Protein AF-A0A0N5BVF3-F1 (afdb_monomer)

Solvent-accessible surface area (backbone atoms only — not comparable to full-atom values): 4866 Å² total; per-residue (Å²): 131,48,71,68,40,26,51,53,12,27,56,49,5,42,50,30,33,75,66,71,45,90,69,85,74,83,66,72,92,42,51,51,50,38,33,36,13,66,81,68,74,59,80,71,60,61,57,85,63,66,78,59,76,65,53,75,70,33,92,62,52,75,42,62,12,61,14,68,22,70,45,100,74,28,32,22,36,18,36,31,34,34,60,75,83,130

Organism: Strongyloides papillosus (NCBI:txid174720)

pLDDT: mean 77.49, std 12.79, range [46.06, 92.56]

Structure (mmCIF, N/CA/C/O backbone):
data_AF-A0A0N5BVF3-F1
#
_entry.id   AF-A0A0N5BVF3-F1
#
loop_
_atom_site.group_PDB
_atom_site.id
_atom_site.type_symbol
_atom_site.label_atom_id
_atom_site.label_alt_id
_atom_site.label_comp_id
_atom_site.label_asym_id
_atom_site.label_entity_id
_atom_site.label_seq_id
_atom_site.pdbx_PDB_ins_code
_atom_site.Cartn_x
_atom_site.Cartn_y
_atom_site.Cartn_z
_atom_site.occupancy
_atom_site.B_iso_or_equiv
_atom_site.auth_seq_id
_atom_site.auth_comp_id
_atom_site.auth_asym_id
_atom_site.auth_atom_id
_atom_site.pdbx_PDB_model_num
ATOM 1 N N . MET A 1 1 ? -13.621 6.053 7.344 1.00 53.56 1 MET A N 1
ATOM 2 C CA . MET A 1 1 ? -12.390 6.214 6.534 1.00 53.56 1 MET A CA 1
ATOM 3 C C . MET A 1 1 ? -11.573 7.341 7.161 1.00 53.56 1 MET A C 1
ATOM 5 O O . MET A 1 1 ? -12.176 8.366 7.442 1.00 53.56 1 MET A O 1
ATOM 9 N N . SER A 1 2 ? -10.279 7.159 7.467 1.00 70.62 2 SER A N 1
ATOM 10 C CA . SER A 1 2 ? -9.451 8.213 8.097 1.00 70.62 2 SER A CA 1
ATOM 11 C C . SER A 1 2 ? -8.651 8.970 7.029 1.00 70.62 2 SER A C 1
ATOM 13 O O . SER A 1 2 ? -7.750 8.372 6.432 1.00 70.62 2 SER A O 1
ATOM 15 N N . PRO A 1 3 ? -8.930 10.265 6.776 1.00 80.81 3 PRO A N 1
ATOM 16 C CA . PRO A 1 3 ? -8.199 11.053 5.781 1.00 80.81 3 PRO A CA 1
ATOM 17 C C . PRO A 1 3 ? -6.695 11.111 6.067 1.00 80.81 3 PRO A C 1
ATOM 19 O O . PRO A 1 3 ? -5.889 11.033 5.144 1.00 80.81 3 PRO A O 1
ATOM 22 N N . LYS A 1 4 ? -6.312 11.158 7.351 1.00 85.31 4 LYS A N 1
ATOM 23 C CA . LYS A 1 4 ? -4.908 11.154 7.785 1.00 85.31 4 LYS A CA 1
ATOM 24 C C . LYS A 1 4 ? -4.179 9.887 7.330 1.00 85.31 4 LYS A C 1
ATOM 26 O O . LYS A 1 4 ? -3.076 9.975 6.804 1.00 85.31 4 LYS A O 1
ATOM 31 N N . LEU A 1 5 ? -4.811 8.719 7.469 1.00 85.69 5 LEU A N 1
ATOM 32 C CA . LEU A 1 5 ? -4.187 7.445 7.101 1.00 85.69 5 LEU A CA 1
ATOM 33 C C . LEU A 1 5 ? -4.023 7.294 5.584 1.00 85.69 5 LEU A C 1
ATOM 35 O O . LEU A 1 5 ? -3.026 6.737 5.134 1.00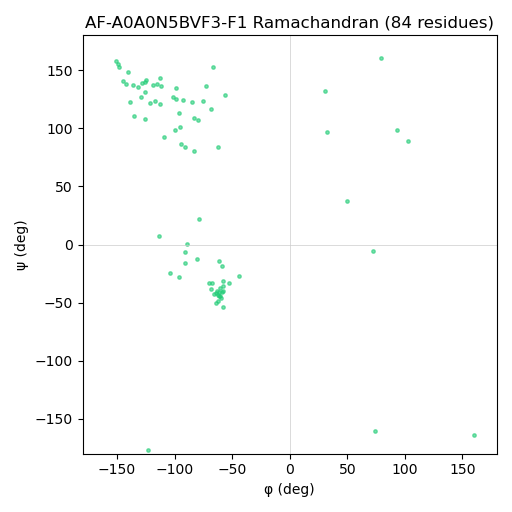 85.69 5 LEU A O 1
ATOM 39 N N . ASN A 1 6 ? -4.956 7.841 4.799 1.00 88.56 6 ASN A N 1
ATOM 40 C CA . ASN A 1 6 ? -4.817 7.907 3.342 1.00 88.56 6 ASN A CA 1
ATOM 41 C C . ASN A 1 6 ? -3.626 8.780 2.926 1.00 88.56 6 ASN A C 1
ATOM 43 O O . ASN A 1 6 ? -2.878 8.395 2.032 1.00 88.56 6 ASN A O 1
ATOM 47 N N . VAL A 1 7 ? -3.418 9.924 3.589 1.00 90.19 7 VAL A N 1
ATOM 48 C CA . VAL A 1 7 ? -2.255 10.787 3.324 1.00 90.19 7 VAL A CA 1
ATOM 49 C C . VAL A 1 7 ? -0.956 10.049 3.647 1.00 90.19 7 VAL A C 1
ATOM 51 O O . VAL A 1 7 ? -0.078 9.981 2.793 1.00 90.19 7 VAL A O 1
ATOM 54 N N . VAL A 1 8 ? -0.863 9.409 4.818 1.00 89.19 8 VAL A N 1
ATOM 55 C CA . VAL A 1 8 ? 0.328 8.630 5.211 1.00 89.19 8 VAL A CA 1
ATOM 56 C C . VAL A 1 8 ? 0.602 7.490 4.225 1.00 89.19 8 VAL A C 1
ATOM 58 O O . VAL A 1 8 ? 1.738 7.304 3.786 1.00 89.19 8 VAL A O 1
ATOM 61 N N . ALA A 1 9 ? -0.431 6.739 3.837 1.00 90.12 9 ALA A N 1
ATOM 62 C CA . ALA A 1 9 ? -0.302 5.661 2.864 1.00 90.12 9 ALA A CA 1
ATOM 63 C C . ALA A 1 9 ? 0.144 6.186 1.487 1.00 90.12 9 ALA A C 1
ATOM 65 O O . ALA A 1 9 ? 0.996 5.575 0.839 1.00 90.12 9 ALA A O 1
ATOM 66 N N . LYS A 1 10 ? -0.375 7.338 1.043 1.00 92.31 10 LYS A N 1
ATOM 67 C CA . LYS A 1 10 ? 0.024 7.972 -0.220 1.00 92.31 10 LYS A CA 1
ATOM 68 C C . LYS A 1 10 ? 1.489 8.411 -0.202 1.00 92.31 10 LYS A C 1
ATOM 70 O O . LYS A 1 10 ? 2.233 8.022 -1.097 1.00 92.31 10 LYS A O 1
ATOM 75 N N . THR A 1 11 ? 1.926 9.129 0.832 1.00 91.44 11 THR A N 1
ATOM 76 C CA . THR A 1 11 ? 3.327 9.565 0.978 1.00 91.44 11 THR A CA 1
ATOM 77 C C . THR A 1 11 ? 4.291 8.376 1.038 1.00 91.44 11 THR A C 1
ATOM 79 O O . THR A 1 11 ? 5.373 8.402 0.444 1.00 91.44 11 THR A O 1
ATOM 82 N N . CYS A 1 12 ? 3.884 7.289 1.700 1.00 90.06 12 CYS A N 1
ATOM 83 C CA . CYS A 1 12 ? 4.607 6.021 1.679 1.00 90.06 12 CYS A CA 1
ATOM 84 C C . CYS A 1 12 ? 4.764 5.496 0.241 1.00 90.06 12 CYS A C 1
ATOM 86 O O . CYS A 1 12 ? 5.891 5.278 -0.205 1.00 90.06 12 CYS A O 1
ATOM 88 N N . ALA A 1 13 ? 3.668 5.365 -0.516 1.00 90.31 13 ALA A N 1
ATOM 89 C CA . ALA A 1 13 ? 3.711 4.886 -1.899 1.00 90.31 13 ALA A CA 1
ATOM 90 C C . ALA A 1 13 ? 4.589 5.769 -2.805 1.00 90.31 13 ALA A C 1
ATOM 92 O O . ALA A 1 13 ? 5.374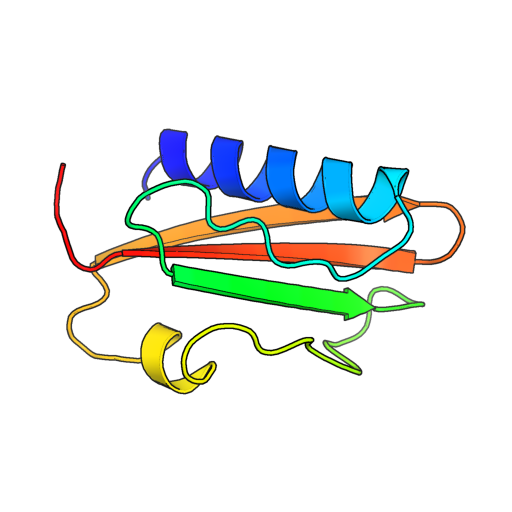 5.247 -3.595 1.00 90.31 13 ALA A O 1
ATOM 93 N N . GLU A 1 14 ? 4.513 7.092 -2.657 1.00 92.56 14 GLU A N 1
ATOM 94 C CA . GLU A 1 14 ? 5.362 8.050 -3.379 1.00 92.56 14 GLU A CA 1
ATOM 95 C C . GLU A 1 14 ? 6.844 7.852 -3.061 1.00 92.56 14 GLU A C 1
ATOM 97 O O . GLU A 1 14 ? 7.679 7.851 -3.964 1.00 92.56 14 GLU A O 1
ATOM 102 N N . THR A 1 15 ? 7.183 7.598 -1.797 1.00 90.31 15 THR A N 1
ATOM 103 C CA . THR A 1 15 ? 8.576 7.355 -1.412 1.00 90.31 15 THR A CA 1
ATOM 104 C C . THR A 1 15 ? 9.101 6.028 -1.964 1.00 90.31 15 THR A C 1
ATOM 106 O O . THR A 1 15 ? 10.255 5.956 -2.395 1.00 90.31 15 THR A O 1
ATOM 109 N N . LEU A 1 16 ? 8.268 4.980 -1.987 1.00 88.75 16 LEU A N 1
ATOM 110 C CA . LEU A 1 16 ? 8.613 3.696 -2.607 1.00 88.75 16 LEU A CA 1
ATOM 111 C C . LEU A 1 16 ? 8.872 3.862 -4.110 1.00 88.75 16 LEU A C 1
ATOM 113 O O . LEU A 1 16 ? 9.869 3.348 -4.620 1.00 88.75 16 LEU A O 1
ATOM 117 N N . ALA A 1 17 ? 8.013 4.625 -4.793 1.00 90.31 17 ALA A N 1
ATOM 118 C CA . ALA A 1 17 ? 8.138 4.923 -6.214 1.00 90.31 17 ALA A CA 1
ATOM 119 C C . ALA A 1 17 ? 9.386 5.763 -6.520 1.00 90.31 17 ALA A C 1
ATOM 121 O O . ALA A 1 17 ? 10.118 5.444 -7.458 1.00 90.31 17 ALA A O 1
ATOM 122 N N . TYR A 1 18 ? 9.672 6.780 -5.702 1.00 90.12 18 TYR A N 1
ATOM 123 C CA . TYR A 1 18 ? 10.868 7.615 -5.831 1.00 90.12 18 TYR A CA 1
ATOM 124 C C . TYR A 1 18 ? 12.158 6.805 -5.653 1.00 90.12 18 TYR A C 1
ATOM 126 O O . TYR A 1 18 ? 13.097 6.940 -6.431 1.00 90.12 18 TYR A O 1
ATOM 134 N N . ARG A 1 19 ? 12.201 5.916 -4.653 1.00 88.62 19 ARG A N 1
ATOM 135 C CA . ARG A 1 19 ? 13.371 5.060 -4.388 1.00 88.62 19 ARG A CA 1
ATOM 136 C C . ARG A 1 19 ? 13.452 3.839 -5.300 1.00 88.62 19 ARG A C 1
ATOM 138 O O . ARG A 1 19 ? 14.474 3.156 -5.290 1.00 88.62 19 ARG A O 1
ATOM 145 N N . ASN A 1 20 ? 12.375 3.539 -6.025 1.00 86.56 20 ASN A N 1
ATOM 146 C CA . ASN A 1 20 ? 12.184 2.316 -6.797 1.00 86.56 20 ASN A CA 1
ATOM 147 C C . ASN A 1 20 ? 12.488 1.038 -5.988 1.00 86.56 20 ASN A C 1
ATOM 149 O O . ASN A 1 20 ? 13.096 0.093 -6.490 1.00 86.56 20 ASN A O 1
ATOM 153 N N . LYS A 1 21 ? 12.127 1.027 -4.699 1.00 83.44 21 LYS A N 1
ATOM 154 C CA . LYS A 1 21 ? 12.423 -0.074 -3.771 1.00 83.44 21 LYS A CA 1
ATOM 155 C C . LYS A 1 21 ? 11.260 -0.304 -2.818 1.00 83.44 21 LYS A C 1
ATOM 157 O O . LYS A 1 21 ? 10.710 0.646 -2.267 1.00 83.44 21 LYS A O 1
ATOM 162 N N . LEU A 1 22 ? 10.946 -1.574 -2.569 1.00 80.62 22 LEU A N 1
ATOM 163 C CA . LEU A 1 22 ? 9.982 -1.999 -1.556 1.00 80.62 22 LEU A CA 1
ATOM 164 C C . LEU A 1 22 ? 10.646 -2.053 -0.176 1.00 80.62 22 LEU A C 1
ATOM 166 O O . LEU A 1 22 ? 11.0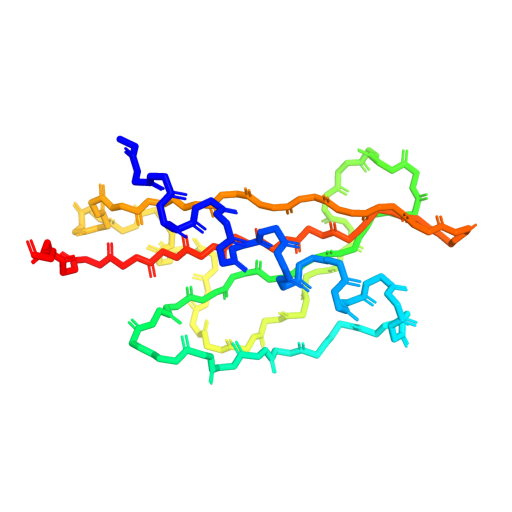60 -3.113 0.286 1.00 80.62 22 LEU A O 1
ATOM 170 N N . ILE A 1 23 ? 10.782 -0.892 0.463 1.00 79.56 23 ILE A N 1
ATOM 171 C CA . ILE A 1 23 ? 11.340 -0.772 1.813 1.00 79.56 23 ILE A CA 1
ATOM 172 C C . ILE A 1 23 ? 10.232 -0.332 2.757 1.00 79.56 23 ILE A C 1
ATOM 174 O O . ILE A 1 23 ? 9.647 0.734 2.576 1.00 79.56 23 ILE A O 1
ATOM 178 N N . SER A 1 24 ? 9.981 -1.157 3.770 1.00 71.00 24 SER A N 1
ATOM 179 C CA . SER A 1 24 ? 9.068 -0.843 4.863 1.00 71.00 24 SER A CA 1
ATOM 180 C C . SER A 1 24 ? 9.489 0.458 5.545 1.00 71.00 24 SER A C 1
ATOM 182 O O . SER A 1 24 ? 10.647 0.629 5.931 1.00 71.00 24 SER A O 1
ATOM 184 N N . GLN A 1 25 ? 8.540 1.378 5.683 1.00 68.00 25 GLN A N 1
ATOM 185 C CA . GLN A 1 25 ? 8.689 2.550 6.525 1.00 68.00 25 GLN A CA 1
ATOM 186 C C . GLN A 1 25 ? 7.778 2.352 7.723 1.00 68.00 25 GLN A C 1
ATOM 188 O O . GLN A 1 25 ? 6.601 2.730 7.700 1.00 68.00 25 GLN A O 1
ATOM 193 N N . LYS A 1 26 ? 8.339 1.783 8.795 1.00 65.25 26 LYS A N 1
ATOM 194 C CA . LYS A 1 26 ? 7.721 1.827 10.123 1.00 65.25 26 LYS A CA 1
ATOM 195 C C . LYS A 1 26 ? 7.627 3.285 10.582 1.00 65.25 26 LYS A C 1
ATOM 197 O O . LYS A 1 26 ? 8.506 3.806 11.256 1.00 65.25 26 LYS A O 1
ATOM 202 N N . MET A 1 27 ? 6.570 3.952 10.141 1.00 62.78 27 MET A N 1
ATOM 203 C CA . MET A 1 27 ? 6.156 5.281 10.567 1.00 62.78 27 MET A CA 1
ATOM 204 C C . MET A 1 27 ? 5.037 5.096 11.594 1.00 62.78 27 MET A C 1
ATOM 206 O O . MET A 1 27 ? 3.888 4.874 11.211 1.00 62.78 27 MET A O 1
ATOM 210 N N . GLY A 1 28 ? 5.395 5.173 12.878 1.00 63.38 28 GLY A N 1
ATOM 211 C CA . GLY A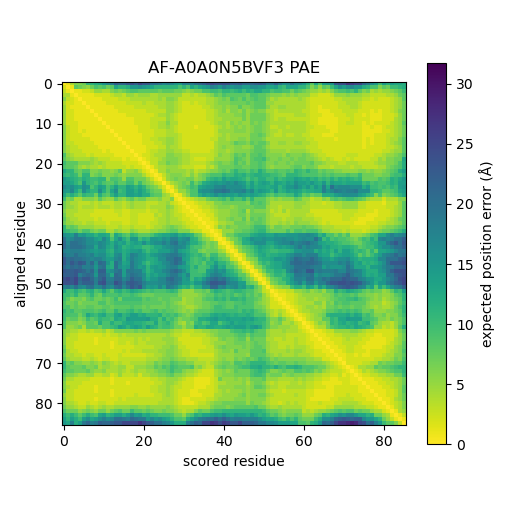 1 28 ? 4.463 5.121 14.011 1.00 63.38 28 GLY A CA 1
ATOM 212 C C . GLY A 1 28 ? 3.883 3.735 14.314 1.00 63.38 28 GLY A C 1
ATOM 213 O O . GLY A 1 28 ? 4.416 2.716 13.875 1.00 63.38 28 GLY A O 1
ATOM 214 N N . ASP A 1 29 ? 2.762 3.727 15.037 1.00 69.50 29 ASP A N 1
ATOM 215 C CA . ASP A 1 29 ? 2.035 2.532 15.504 1.00 69.50 29 ASP A CA 1
ATOM 216 C C . ASP A 1 29 ? 1.166 1.869 14.415 1.00 69.50 29 ASP A C 1
ATOM 218 O O . ASP A 1 29 ? 0.200 1.159 14.704 1.00 69.50 29 ASP A O 1
ATOM 222 N N . TYR A 1 30 ? 1.470 2.113 13.134 1.00 76.75 30 TYR A N 1
ATOM 223 C CA . TYR A 1 30 ? 0.716 1.552 12.011 1.00 76.75 30 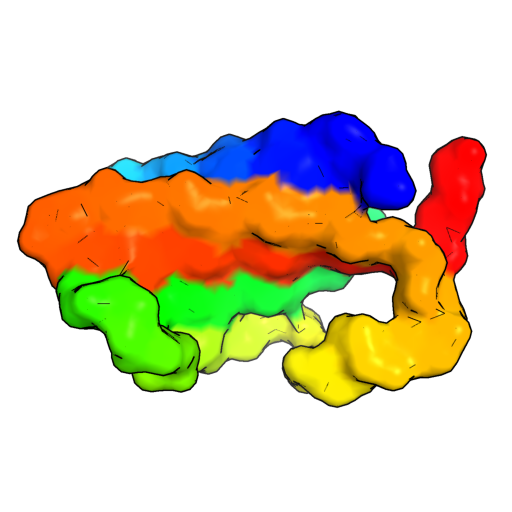TYR A CA 1
ATOM 224 C C . TYR A 1 30 ? 1.414 0.335 11.444 1.00 76.75 30 TYR A C 1
ATOM 226 O O . TYR A 1 30 ? 2.558 0.406 10.985 1.00 76.75 30 TYR A O 1
ATOM 234 N N . ASP A 1 31 ? 0.669 -0.761 11.377 1.00 81.50 31 ASP A N 1
ATOM 235 C CA . ASP A 1 31 ? 1.041 -1.874 10.527 1.00 81.50 31 ASP A CA 1
ATOM 236 C C . ASP A 1 31 ? 0.932 -1.442 9.053 1.00 81.50 31 ASP A C 1
ATOM 238 O O . ASP A 1 31 ? 0.155 -0.547 8.681 1.00 81.50 31 ASP A O 1
ATOM 242 N N . GLU A 1 32 ? 1.722 -2.080 8.192 1.00 83.81 32 GLU A N 1
ATOM 243 C CA . GLU A 1 32 ? 1.727 -1.765 6.771 1.00 83.81 32 GLU A CA 1
ATOM 244 C C . GLU A 1 32 ? 1.848 -2.997 5.880 1.00 83.81 32 GLU A C 1
ATOM 246 O O . GLU A 1 32 ? 2.513 -3.977 6.207 1.00 83.81 32 GLU A O 1
ATOM 251 N N . VAL A 1 33 ? 1.241 -2.904 4.701 1.00 85.06 33 VAL A N 1
ATOM 252 C CA . VAL A 1 33 ? 1.481 -3.817 3.586 1.00 85.06 33 VAL A CA 1
ATOM 253 C C . VAL A 1 33 ? 1.960 -2.986 2.407 1.00 85.06 33 VAL A C 1
ATOM 255 O O . VAL A 1 33 ? 1.250 -2.092 1.946 1.00 85.06 33 VAL A O 1
ATOM 258 N N . ILE A 1 34 ? 3.151 -3.301 1.900 1.00 86.19 34 ILE A N 1
ATOM 259 C CA . ILE A 1 34 ? 3.704 -2.686 0.693 1.00 86.19 34 ILE A CA 1
ATOM 260 C C . ILE A 1 34 ? 3.794 -3.707 -0.435 1.00 86.19 34 ILE A C 1
ATOM 262 O O . ILE A 1 34 ? 4.094 -4.886 -0.223 1.00 86.19 34 ILE A O 1
ATOM 266 N N . ALA A 1 35 ? 3.533 -3.252 -1.651 1.00 85.00 35 ALA A N 1
ATOM 267 C CA . ALA A 1 35 ? 3.549 -4.103 -2.826 1.00 85.00 35 ALA A CA 1
ATOM 268 C C . ALA A 1 35 ? 3.920 -3.321 -4.082 1.00 85.00 35 ALA A C 1
ATOM 270 O O . ALA A 1 35 ? 3.768 -2.100 -4.153 1.00 85.00 35 ALA A O 1
ATOM 271 N N . PHE A 1 36 ? 4.397 -4.058 -5.079 1.00 85.25 36 PHE A N 1
ATOM 272 C CA . PHE A 1 36 ? 4.727 -3.537 -6.394 1.00 85.25 36 PHE A CA 1
ATOM 273 C C . PHE A 1 36 ? 3.979 -4.323 -7.470 1.00 85.25 36 PHE A C 1
ATOM 275 O O . PHE A 1 36 ? 3.837 -5.543 -7.390 1.00 85.25 36 PHE A O 1
ATOM 282 N N . ALA A 1 37 ? 3.515 -3.610 -8.488 1.00 84.62 37 ALA A N 1
ATOM 283 C CA . ALA A 1 37 ? 2.840 -4.167 -9.645 1.00 84.62 37 ALA A CA 1
ATOM 284 C C . ALA A 1 37 ? 3.393 -3.509 -10.911 1.00 84.62 37 ALA A C 1
ATOM 286 O O . ALA A 1 37 ? 3.124 -2.336 -11.165 1.00 84.62 37 ALA A O 1
ATOM 287 N N . ARG A 1 38 ? 4.134 -4.262 -11.733 1.00 81.12 38 ARG A N 1
ATOM 288 C CA . ARG A 1 38 ? 4.756 -3.730 -12.962 1.00 81.12 38 ARG A CA 1
ATOM 289 C C . ARG A 1 38 ? 3.729 -3.124 -13.926 1.00 81.12 38 ARG A C 1
ATOM 291 O O . ARG A 1 38 ? 3.960 -2.070 -14.501 1.00 81.12 38 ARG A O 1
ATOM 298 N N . GLU A 1 39 ? 2.574 -3.772 -14.061 1.00 75.44 39 GLU A N 1
ATOM 299 C CA . GLU A 1 39 ? 1.545 -3.405 -15.047 1.00 75.44 39 GLU A CA 1
ATOM 300 C C . GLU A 1 39 ? 0.255 -2.880 -14.399 1.00 75.44 39 GLU A C 1
ATOM 302 O O . GLU A 1 39 ? -0.738 -2.666 -15.079 1.00 75.44 39 GLU A O 1
ATOM 307 N N . GLY A 1 40 ? 0.242 -2.670 -13.078 1.00 62.53 40 GLY A N 1
ATOM 308 C CA . GLY A 1 40 ? -0.963 -2.261 -12.342 1.00 62.53 40 GLY A CA 1
ATOM 309 C C . GLY A 1 40 ? -2.024 -3.361 -12.185 1.00 62.53 40 GLY A C 1
ATOM 310 O O . GLY A 1 40 ? -2.991 -3.164 -11.455 1.00 62.53 40 GLY A O 1
ATOM 311 N N . TYR A 1 41 ? -1.824 -4.529 -12.800 1.00 60.53 41 TYR A N 1
ATOM 312 C CA . TYR A 1 41 ? -2.693 -5.695 -12.664 1.00 60.53 41 TYR A CA 1
ATOM 313 C C . TYR A 1 41 ? -2.155 -6.642 -11.583 1.00 60.53 41 TYR A C 1
ATOM 315 O O . TYR A 1 41 ? -1.221 -7.412 -11.807 1.00 60.53 41 TYR A O 1
ATOM 323 N N . GLY A 1 42 ? -2.758 -6.577 -10.394 1.00 59.47 42 GLY A N 1
ATOM 324 C CA . GLY A 1 42 ? -2.496 -7.502 -9.289 1.00 59.47 42 GLY A CA 1
ATOM 325 C C . GLY A 1 42 ? -1.225 -7.224 -8.475 1.00 59.47 42 GLY A C 1
ATOM 326 O O . GLY A 1 42 ? -0.304 -6.533 -8.899 1.00 59.47 42 GLY A O 1
ATOM 327 N N . LEU A 1 43 ? -1.180 -7.782 -7.263 1.00 63.56 43 LEU A N 1
ATOM 328 C CA . LEU A 1 43 ? -0.059 -7.662 -6.325 1.00 63.56 43 LEU A CA 1
ATOM 329 C C . LEU A 1 43 ? 0.918 -8.827 -6.550 1.00 63.56 43 LEU A C 1
ATOM 331 O O . LEU A 1 43 ? 0.828 -9.862 -5.889 1.00 63.56 43 LEU A O 1
ATOM 335 N N . ARG A 1 44 ? 1.834 -8.697 -7.515 1.00 52.06 44 ARG A N 1
ATOM 336 C CA . ARG A 1 44 ? 2.852 -9.724 -7.805 1.00 52.06 44 ARG A CA 1
ATOM 337 C C . ARG A 1 44 ? 4.145 -9.400 -7.048 1.00 52.06 44 ARG A C 1
ATOM 339 O O . ARG A 1 44 ? 5.042 -8.759 -7.578 1.00 52.06 44 ARG A O 1
ATOM 346 N N . GLY A 1 45 ? 4.224 -9.858 -5.799 1.00 54.91 45 GLY A N 1
ATOM 347 C CA . GLY A 1 45 ? 5.396 -9.683 -4.934 1.00 54.91 45 GLY A CA 1
ATOM 348 C C . GLY A 1 45 ? 5.196 -8.581 -3.895 1.00 54.91 45 GLY A C 1
ATOM 349 O O . GLY A 1 45 ? 5.515 -7.416 -4.120 1.00 54.91 45 GLY A O 1
ATOM 350 N N . SER A 1 46 ? 4.664 -8.963 -2.737 1.00 53.41 46 SER A N 1
ATOM 351 C CA . SER A 1 46 ? 4.558 -8.088 -1.568 1.00 53.41 46 SER A CA 1
ATOM 352 C C . SER A 1 46 ? 5.791 -8.291 -0.689 1.00 53.41 46 SER A C 1
ATOM 354 O O . SER A 1 46 ? 6.063 -9.421 -0.277 1.00 53.41 46 SER A O 1
ATOM 356 N N . VAL A 1 47 ? 6.532 -7.225 -0.375 1.00 55.50 47 VAL A N 1
ATOM 357 C CA . VAL A 1 47 ? 7.578 -7.300 0.657 1.00 55.50 47 VAL A CA 1
ATOM 358 C C . VAL A 1 47 ? 6.881 -7.191 2.005 1.00 55.50 47 VAL A C 1
ATOM 360 O O . VAL A 1 47 ? 6.355 -6.144 2.377 1.00 55.50 47 VAL A O 1
ATOM 363 N N . LYS A 1 48 ? 6.826 -8.324 2.705 1.00 54.22 48 LYS A N 1
ATOM 364 C CA . LYS A 1 48 ? 6.210 -8.458 4.023 1.00 54.22 48 LYS A CA 1
ATOM 365 C C . LYS A 1 48 ? 7.217 -8.014 5.083 1.00 54.22 48 LYS A C 1
ATOM 367 O O . LYS A 1 48 ? 8.167 -8.741 5.350 1.00 54.22 48 LYS A O 1
ATOM 372 N N . HIS A 1 49 ? 7.004 -6.872 5.725 1.00 51.91 49 HIS A N 1
ATOM 373 C CA . HIS A 1 49 ? 7.704 -6.556 6.970 1.00 51.91 49 HIS A CA 1
ATOM 374 C C . HIS A 1 49 ? 6.681 -6.224 8.051 1.00 51.91 49 HIS A C 1
ATOM 376 O O . HIS A 1 49 ? 6.041 -5.183 8.017 1.00 51.91 49 HIS A O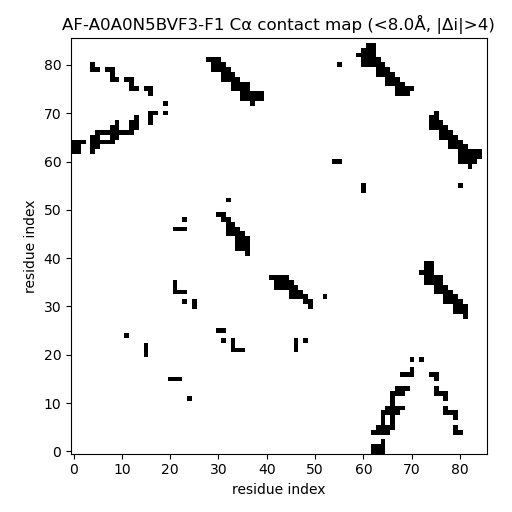 1
ATOM 382 N N . GLY A 1 50 ? 6.537 -7.151 9.002 1.00 46.06 50 GLY A N 1
ATOM 383 C CA . GLY A 1 50 ? 5.493 -7.121 10.024 1.00 46.06 50 GLY A CA 1
ATOM 384 C C . GLY A 1 50 ? 4.264 -7.915 9.589 1.00 46.06 50 GLY A C 1
ATOM 385 O O . GLY A 1 50 ? 3.446 -7.427 8.829 1.00 46.06 50 GLY A O 1
ATOM 386 N N . THR A 1 51 ? 4.170 -9.159 10.073 1.00 49.75 51 THR A N 1
ATOM 387 C CA . THR A 1 51 ? 2.947 -9.981 10.192 1.00 49.75 51 THR A CA 1
ATOM 388 C C . THR A 1 51 ? 1.862 -9.774 9.128 1.00 49.75 51 THR A C 1
ATOM 390 O O . THR A 1 51 ? 1.012 -8.903 9.274 1.00 49.75 51 THR A O 1
ATOM 393 N N . ASP A 1 52 ? 1.911 -10.657 8.129 1.00 62.16 52 ASP A N 1
ATOM 394 C CA . ASP A 1 52 ? 0.857 -11.134 7.230 1.00 62.16 52 ASP A CA 1
ATOM 395 C C . ASP A 1 52 ? -0.302 -10.198 6.857 1.00 62.16 52 ASP A C 1
ATOM 397 O O . ASP A 1 52 ? -1.039 -9.696 7.697 1.00 62.16 52 ASP A O 1
ATOM 401 N N . PHE A 1 53 ? -0.590 -10.139 5.553 1.00 67.62 53 PHE A N 1
ATOM 402 C CA . PHE A 1 53 ? -1.835 -9.603 4.986 1.00 67.62 53 PHE A CA 1
ATOM 403 C C . PHE A 1 53 ? -3.095 -10.070 5.746 1.00 67.62 53 PHE A C 1
ATOM 405 O O . PHE A 1 53 ? -4.078 -9.346 5.831 1.00 67.62 53 PHE A O 1
ATOM 412 N N . SER A 1 54 ? -3.046 -11.240 6.385 1.00 72.06 54 SER A N 1
ATOM 413 C CA . SER A 1 54 ? -4.052 -11.758 7.315 1.00 72.06 54 SER A CA 1
ATOM 414 C C . SER A 1 54 ? -4.418 -10.789 8.452 1.00 72.06 54 SER A C 1
ATOM 416 O O . SER A 1 54 ? -5.573 -10.758 8.865 1.00 72.06 54 SER A O 1
ATOM 418 N N . ARG A 1 55 ? -3.484 -9.962 8.948 1.00 70.81 55 ARG A N 1
ATOM 419 C CA . ARG A 1 55 ? -3.783 -8.916 9.939 1.00 70.81 55 ARG A CA 1
ATOM 420 C C . ARG A 1 55 ? -4.651 -7.814 9.355 1.00 70.81 55 ARG A C 1
ATOM 422 O O . ARG A 1 55 ? -5.511 -7.329 10.067 1.00 70.81 55 ARG A O 1
ATOM 429 N N . LEU A 1 56 ? -4.528 -7.482 8.071 1.00 71.56 56 LEU A N 1
ATOM 430 C CA . LEU A 1 56 ? -5.464 -6.555 7.423 1.00 71.56 56 LEU A CA 1
ATOM 431 C C . LEU A 1 56 ? -6.919 -7.056 7.515 1.00 71.56 56 LEU A C 1
ATOM 433 O O . LEU A 1 56 ? -7.843 -6.256 7.610 1.00 71.56 56 LEU A O 1
ATOM 437 N N . LEU A 1 57 ? -7.107 -8.378 7.521 1.00 74.56 57 LEU A N 1
ATOM 438 C CA . LEU A 1 57 ? -8.408 -9.043 7.633 1.00 74.56 57 LEU A CA 1
ATOM 439 C C . LEU A 1 57 ? -8.824 -9.313 9.086 1.00 74.56 57 LEU A C 1
ATOM 441 O O . LEU A 1 57 ? -9.874 -9.907 9.334 1.00 74.56 57 LEU A O 1
ATOM 445 N N . TYR A 1 58 ? -8.003 -8.925 10.061 1.00 76.94 58 TYR A N 1
ATOM 446 C CA . TYR A 1 58 ? -8.272 -9.231 11.452 1.00 76.94 58 TYR A CA 1
ATOM 447 C C . TYR A 1 58 ? -9.424 -8.368 11.968 1.00 76.94 58 TYR A C 1
ATOM 449 O O . TYR A 1 58 ? -9.517 -7.169 11.714 1.00 76.94 58 TYR A O 1
ATOM 457 N N . ARG A 1 59 ? -10.334 -8.992 12.722 1.00 71.25 59 ARG A N 1
ATOM 458 C CA . ARG A 1 59 ? -11.630 -8.406 13.111 1.00 71.25 59 ARG A CA 1
ATOM 459 C C . ARG A 1 59 ? -11.515 -7.096 13.906 1.00 71.25 59 ARG A C 1
ATOM 461 O O . ARG A 1 59 ? -12.493 -6.365 14.021 1.00 71.25 59 ARG A O 1
ATOM 468 N N . LYS A 1 60 ? -10.341 -6.818 14.485 1.00 73.44 60 LYS A N 1
ATOM 469 C CA . LYS A 1 60 ? -10.063 -5.605 15.265 1.00 73.44 60 LYS A CA 1
ATOM 470 C C . LYS A 1 60 ? -9.498 -4.446 14.434 1.00 73.44 60 LYS A C 1
ATOM 472 O O . LYS A 1 60 ? -9.372 -3.361 14.990 1.00 73.44 60 LYS A O 1
ATOM 477 N N . GLN A 1 61 ? -9.175 -4.618 13.151 1.00 71.88 61 GLN A N 1
ATOM 478 C CA . GLN A 1 61 ? -8.762 -3.505 12.290 1.00 71.88 61 GLN A CA 1
ATOM 479 C C . GLN A 1 61 ? -9.969 -2.599 12.057 1.00 71.88 61 GLN A C 1
ATOM 481 O O . GLN A 1 61 ? -10.974 -3.012 11.481 1.00 71.88 61 GLN A O 1
ATOM 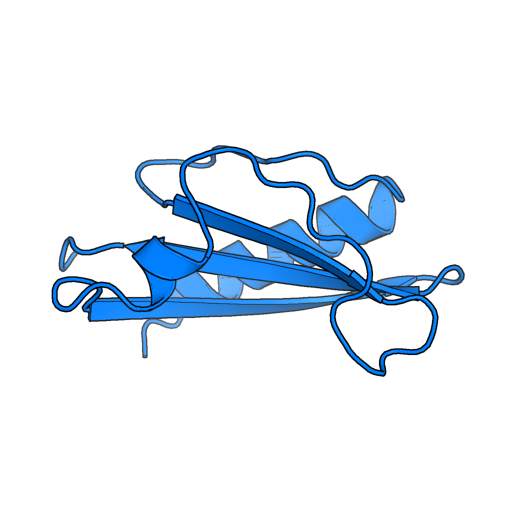486 N N . ARG A 1 62 ? -9.880 -1.351 12.519 1.00 73.25 62 ARG A N 1
ATOM 487 C CA . ARG A 1 62 ? -10.978 -0.378 12.400 1.00 73.25 62 ARG A CA 1
ATOM 488 C C . ARG A 1 62 ? -10.709 0.644 11.307 1.00 73.25 62 ARG A C 1
ATOM 490 O O . ARG A 1 62 ? -11.644 1.250 10.786 1.00 73.25 62 ARG A O 1
ATOM 497 N N . ILE A 1 63 ? -9.434 0.869 10.986 1.00 84.75 63 ILE A N 1
ATOM 498 C CA . ILE A 1 63 ? -9.010 1.994 10.161 1.00 84.75 63 ILE A CA 1
ATOM 499 C C . ILE A 1 63 ? -7.939 1.523 9.189 1.00 84.75 63 ILE A C 1
ATOM 501 O O . ILE A 1 63 ? -6.898 1.010 9.594 1.00 84.75 63 ILE A O 1
ATOM 505 N N . VAL A 1 64 ? -8.218 1.718 7.903 1.00 86.69 64 VAL A N 1
ATOM 506 C CA . VAL A 1 64 ? -7.325 1.385 6.794 1.00 86.69 64 VAL A CA 1
ATOM 507 C C . VAL A 1 64 ? -7.186 2.610 5.899 1.00 86.69 64 VAL A C 1
ATOM 509 O O . VAL A 1 64 ? -8.162 3.331 5.666 1.00 86.69 64 VAL A O 1
ATOM 512 N N . GLY A 1 65 ? -5.965 2.846 5.434 1.00 89.12 65 GLY A N 1
ATOM 513 C CA . GLY A 1 65 ? -5.612 3.871 4.469 1.00 89.12 65 GLY A CA 1
ATOM 514 C C . GLY A 1 65 ? -4.872 3.264 3.288 1.00 89.12 65 GLY A C 1
ATOM 515 O O . GLY A 1 65 ? -4.032 2.380 3.462 1.00 89.12 65 GLY A O 1
ATOM 516 N N . PHE A 1 66 ? -5.187 3.749 2.090 1.00 89.81 66 PHE A N 1
ATOM 517 C CA . PHE A 1 66 ? -4.627 3.245 0.839 1.00 89.81 66 PHE A CA 1
ATOM 518 C C . PHE A 1 66 ? -3.850 4.341 0.121 1.00 89.81 66 PHE A C 1
ATOM 520 O O . PHE A 1 66 ? -4.310 5.479 0.024 1.00 89.81 66 PHE A O 1
ATOM 527 N N . GLY A 1 67 ? -2.686 3.978 -0.405 1.00 90.25 67 GLY A N 1
ATOM 528 C CA . GLY A 1 67 ? -1.827 4.852 -1.184 1.00 90.25 67 GLY A CA 1
ATOM 529 C C . GLY A 1 67 ? -1.292 4.148 -2.417 1.00 90.25 67 GLY A C 1
ATOM 530 O O . GLY A 1 67 ? -0.860 2.996 -2.355 1.00 90.25 67 GLY A O 1
ATOM 531 N N . PHE A 1 68 ? -1.304 4.874 -3.530 1.00 90.88 68 PHE A N 1
ATOM 532 C CA . PHE A 1 68 ? -0.833 4.407 -4.826 1.00 90.88 68 PHE A CA 1
ATOM 533 C C . PHE A 1 68 ? 0.085 5.466 -5.421 1.00 90.88 68 PHE A C 1
ATOM 535 O O . PHE A 1 68 ? -0.242 6.653 -5.404 1.00 90.88 68 PHE A O 1
ATOM 542 N N . SER A 1 69 ? 1.215 5.037 -5.969 1.00 91.62 69 SER A N 1
ATOM 543 C CA . SER A 1 69 ? 2.103 5.900 -6.738 1.00 91.62 69 SER A CA 1
ATOM 544 C C . SER A 1 69 ? 2.722 5.109 -7.875 1.00 91.62 69 SER A C 1
ATOM 546 O O . SER A 1 69 ? 3.057 3.940 -7.711 1.00 91.62 69 SER A O 1
ATOM 548 N N . ARG A 1 70 ? 2.854 5.725 -9.045 1.00 89.38 70 ARG A N 1
ATOM 549 C CA . ARG A 1 70 ? 3.396 5.074 -10.237 1.00 89.38 70 ARG A CA 1
ATOM 550 C C . ARG A 1 70 ? 4.698 5.749 -10.635 1.00 89.38 70 ARG A C 1
ATOM 552 O O . ARG A 1 70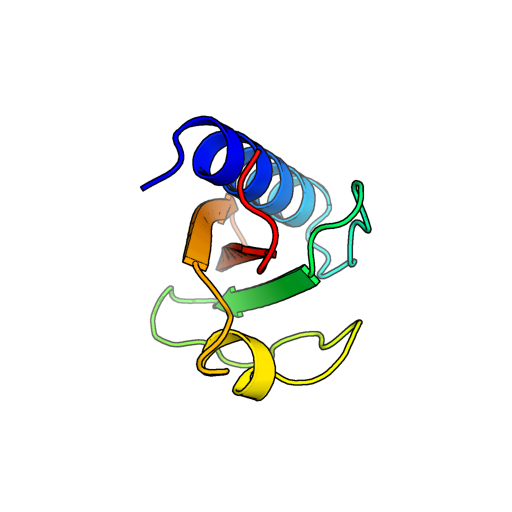 ? 4.784 6.972 -10.627 1.00 89.38 70 ARG A O 1
ATOM 559 N N . ASN A 1 71 ? 5.685 4.952 -11.022 1.00 85.88 71 ASN A N 1
ATOM 560 C CA . ASN A 1 71 ? 6.884 5.422 -11.709 1.00 85.88 71 ASN A CA 1
ATOM 561 C C . ASN A 1 71 ? 7.034 4.693 -13.061 1.00 85.88 71 ASN A C 1
ATOM 563 O O . ASN A 1 71 ? 6.182 3.887 -13.443 1.00 85.88 71 ASN A O 1
ATOM 567 N N . GLY A 1 72 ? 8.124 4.962 -13.786 1.00 84.69 72 GLY A N 1
ATOM 568 C CA . GLY A 1 72 ? 8.406 4.330 -15.083 1.00 84.69 72 GLY A CA 1
ATOM 569 C C . GLY A 1 72 ? 8.563 2.802 -15.049 1.00 84.69 72 GLY A C 1
ATOM 570 O O . GLY A 1 72 ? 8.509 2.172 -16.099 1.00 84.69 72 GLY A O 1
ATOM 571 N N . TYR A 1 73 ? 8.719 2.196 -13.868 1.00 85.19 73 TYR A N 1
ATOM 572 C CA . TYR A 1 73 ? 8.857 0.748 -13.687 1.00 85.19 73 TYR A CA 1
ATOM 573 C C . TYR A 1 73 ? 7.534 0.061 -13.342 1.00 85.19 73 TYR A C 1
ATOM 575 O O . T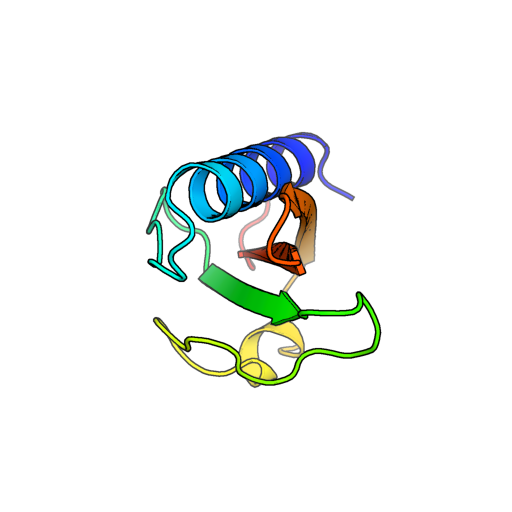YR A 1 73 ? 7.363 -1.118 -13.644 1.00 85.19 73 TYR A O 1
ATOM 583 N N . GLY A 1 74 ? 6.605 0.768 -12.698 1.00 87.31 74 GLY A N 1
ATOM 584 C CA . GLY A 1 74 ? 5.314 0.214 -12.311 1.00 87.31 74 GLY A CA 1
ATOM 585 C C . GLY A 1 74 ? 4.624 0.997 -11.203 1.00 87.31 74 GLY A C 1
ATOM 586 O O . GLY A 1 74 ? 4.964 2.141 -10.900 1.00 87.31 74 GLY A O 1
ATOM 587 N N . THR A 1 75 ? 3.629 0.360 -10.599 1.00 89.44 75 THR A N 1
ATOM 588 C CA . THR A 1 75 ? 2.810 0.918 -9.525 1.00 89.44 75 THR A CA 1
ATOM 589 C C . THR A 1 75 ? 3.266 0.377 -8.177 1.00 89.44 75 THR A C 1
ATOM 591 O O . THR A 1 75 ? 3.322 -0.831 -7.956 1.00 89.44 75 THR A O 1
ATOM 594 N N . PHE A 1 76 ? 3.546 1.290 -7.260 1.00 89.69 76 PHE A N 1
ATOM 595 C CA . PHE A 1 76 ? 3.834 1.042 -5.859 1.00 89.69 76 PHE A CA 1
ATOM 596 C C . PHE A 1 76 ? 2.578 1.285 -5.036 1.00 89.69 76 PHE A C 1
ATOM 598 O O . PHE A 1 76 ? 1.859 2.270 -5.225 1.00 89.69 76 PHE A O 1
ATOM 605 N N . ILE A 1 77 ? 2.319 0.360 -4.124 1.00 88.69 77 ILE A N 1
ATOM 606 C CA . ILE A 1 77 ? 1.110 0.313 -3.316 1.00 88.69 77 ILE A CA 1
ATOM 607 C C . ILE A 1 77 ? 1.548 0.253 -1.863 1.00 88.69 77 ILE A C 1
ATOM 609 O O . ILE A 1 77 ? 2.400 -0.561 -1.504 1.00 88.69 77 ILE A O 1
ATOM 613 N N . CYS A 1 78 ? 0.965 1.112 -1.037 1.00 89.00 78 CYS A N 1
ATOM 614 C CA . CYS A 1 78 ? 1.161 1.106 0.403 1.00 89.00 78 CYS A CA 1
ATOM 615 C C . CYS A 1 78 ? -0.205 1.124 1.082 1.00 89.00 78 CYS A C 1
ATOM 617 O O . CYS A 1 78 ? -1.054 1.965 0.786 1.00 89.00 78 CYS A O 1
ATOM 619 N N . ILE A 1 79 ? -0.426 0.168 1.975 1.00 88.00 79 ILE A N 1
ATOM 620 C CA . ILE A 1 79 ? -1.639 0.052 2.773 1.00 88.00 79 ILE A CA 1
ATOM 621 C C . ILE A 1 79 ? -1.227 0.202 4.227 1.00 88.00 79 ILE A C 1
ATOM 623 O O . ILE A 1 79 ? -0.381 -0.548 4.702 1.00 88.00 79 ILE A O 1
ATOM 627 N N . LYS A 1 80 ? -1.820 1.167 4.924 1.00 87.56 80 LYS A N 1
ATOM 628 C CA . LYS A 1 80 ? -1.573 1.443 6.343 1.00 87.56 80 LYS A CA 1
ATOM 629 C C . LYS A 1 80 ? -2.817 1.090 7.133 1.00 87.56 80 LYS A C 1
ATOM 631 O O . LYS A 1 80 ? -3.921 1.424 6.702 1.00 87.56 80 LYS A O 1
ATOM 636 N N . TYR A 1 81 ? -2.667 0.428 8.272 1.00 85.31 81 TYR A N 1
ATOM 637 C CA . TYR A 1 81 ? -3.814 0.040 9.084 1.00 85.31 81 TYR A CA 1
ATOM 638 C C . TYR A 1 81 ? -3.500 0.016 10.576 1.00 85.31 81 TYR A C 1
ATOM 640 O O . TYR A 1 81 ? -2.362 -0.183 10.992 1.00 85.31 81 TYR A O 1
ATOM 648 N N . THR A 1 82 ? -4.541 0.228 11.380 1.00 82.25 82 THR A N 1
ATOM 649 C CA . THR A 1 82 ? -4.472 0.143 12.841 1.00 82.25 82 THR A CA 1
ATOM 650 C C . THR A 1 82 ? -5.803 -0.319 13.439 1.00 82.25 82 THR A C 1
ATOM 652 O O . THR A 1 82 ? -6.880 -0.175 12.840 1.00 82.25 82 THR A O 1
ATOM 655 N N . SER A 1 83 ? -5.719 -0.911 14.628 1.00 78.00 83 SER A N 1
ATOM 656 C CA . SER A 1 83 ? -6.862 -1.241 15.480 1.00 78.00 83 SER A CA 1
ATOM 657 C C . SER A 1 83 ? -7.226 -0.127 16.462 1.00 78.00 83 SER A C 1
ATOM 659 O O . SER A 1 83 ? -8.324 -0.159 17.021 1.00 78.00 83 SER A O 1
ATOM 661 N N . GLU A 1 84 ? -6.336 0.842 16.678 1.00 71.06 84 GLU A N 1
ATOM 662 C CA . GLU A 1 84 ? -6.538 1.906 17.660 1.00 71.06 84 GLU A CA 1
ATOM 663 C C . GLU A 1 84 ? -7.353 3.064 17.059 1.00 71.06 84 GLU A C 1
ATOM 665 O O . GLU A 1 84 ? -6.991 3.604 16.008 1.00 71.06 84 GLU A O 1
ATOM 670 N N . PRO A 1 85 ? -8.499 3.423 17.665 1.00 57.97 85 PRO A N 1
ATOM 671 C CA . PRO A 1 85 ? -9.192 4.660 17.346 1.00 57.97 85 PRO A CA 1
ATOM 672 C C . PRO A 1 85 ? -8.438 5.834 17.987 1.00 57.97 85 PRO A C 1
ATOM 674 O O . PRO A 1 85 ? -8.213 5.829 19.192 1.00 57.97 85 PRO A O 1
ATOM 677 N N . TRP A 1 86 ? -8.043 6.798 17.155 1.00 58.59 86 TRP A N 1
ATOM 678 C CA . TRP A 1 86 ? -7.432 8.078 17.544 1.00 58.59 86 TRP A CA 1
ATOM 679 C C . TRP A 1 86 ? -8.286 8.874 18.522 1.00 58.59 86 TRP A C 1
ATOM 681 O O . TRP A 1 86 ? -9.523 8.892 18.311 1.00 58.59 86 TRP A O 1
#

Mean predicted aligned error: 7.27 Å

Secondary structure (DSSP, 8-state):
--HHHHHHHHHHHHHHHHHTS------TT-EEEEEEETTSSS---EE--SS-HHHHT-TT--EEEEEEEEETTEEEEEEEEES---

Sequence (86 aa):
MSPKLNVVAKTCAETLAYRNKLISQKMGDYDEVIAFAREGYGLRGSVKHGTDFSRLLYRKQRIVGFGFSRNGYGTFICIKYTSEPW

Foldseek 3Di:
DDPVQQVVQAVVQVVCQVVVHQDDDPDPPKDKWKAWDQEPPDGDDIDDDDDDVVVVVDPLWDDKYWHWDADPRGIIIMMITDSDDD

Radius of gyration: 12.22 Å; Cα contacts (8 Å, |Δi|>4): 175; chains: 1; bounding box: 26×23×33 Å